Protein AF-A0A179HUY1-F1 (afdb_monomer)

Nearest PDB structures (foldseek):
  5f5p-assembly1_B  TM=4.800E-01  e=6.303E+00  Homo sapiens
  5m4y-assembly3_E  TM=2.763E-01  e=2.027E+00  Saccharomyces cerevisiae S288C
  7q83-assembly2_D  TM=2.597E-01  e=2.134E+00  Saccharomyces cerevisiae S288C
  5m4y-assembly1_A  TM=2.727E-01  e=4.871E+00  Saccharomyces cerevisiae S288C
  5m4y-assembly2_C  TM=2.701E-01  e=5.128E+00  Saccharomyces cerevisiae S288C

Foldseek 3Di:
DDPDPPPVVNVVVCLVVLQVPPVCSPPPLVVLLVVLLVVCCVPADPVLNVLLVVLLVVLLVLLCVVDDDPDDPDCVVVPADPVNSVVSNVVSLVSSLVSCVVPCVNNVCVVSNSVSSNVSSVSVPPPPPDD

Secondary structure (DSSP, 8-state):
-------HHHHHHHHHHHHTTSTTTTSHHHHHHHHHHHHHHHHS-HHHHHHHHHHHHHHHHHHHHHHS-SS---GGG-S--HHHHHHHHHHHHHHHHHHHTT-HHHHHHHHHHHHHHHHHHHHHTS-----

Organism: Purpureocillium lilacinum (NCBI:txid33203)

Structure (mmCIF, N/CA/C/O backbone):
data_AF-A0A179HUY1-F1
#
_entry.id   AF-A0A179HUY1-F1
#
loop_
_atom_site.group_PDB
_atom_site.id
_atom_site.type_symbol
_atom_site.label_atom_id
_atom_site.label_alt_id
_atom_site.label_comp_id
_atom_site.label_asym_id
_atom_site.label_entity_id
_atom_site.label_seq_id
_atom_site.pdbx_PDB_ins_code
_atom_site.Cartn_x
_atom_site.Cartn_y
_atom_site.Cartn_z
_atom_site.occupancy
_atom_s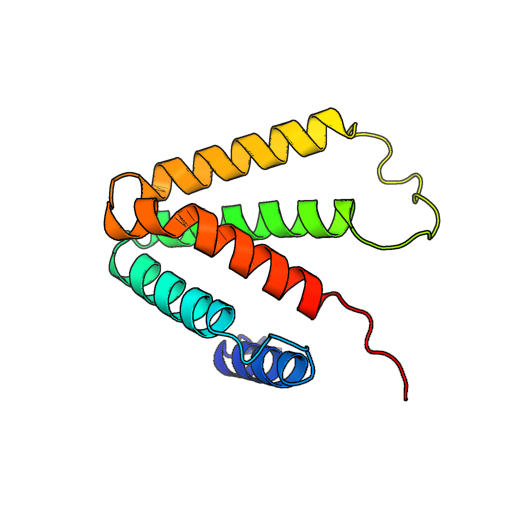ite.B_iso_or_equiv
_atom_site.auth_seq_id
_atom_site.auth_comp_id
_atom_site.auth_asym_id
_atom_site.auth_atom_id
_atom_site.pdbx_PDB_model_num
ATOM 1 N N . MET A 1 1 ? -11.142 25.790 -21.008 1.00 32.78 1 MET A N 1
ATOM 2 C CA . MET A 1 1 ? -11.366 24.387 -21.411 1.00 32.78 1 MET A CA 1
ATOM 3 C C . MET A 1 1 ? -11.395 23.577 -20.132 1.00 32.78 1 MET A C 1
ATOM 5 O O . MET A 1 1 ? -10.389 23.546 -19.438 1.00 32.78 1 MET A O 1
ATOM 9 N N . SER A 1 2 ? -12.565 23.075 -19.744 1.00 37.88 2 SER A N 1
ATOM 10 C CA . SER A 1 2 ? -12.743 22.327 -18.498 1.00 37.88 2 SER A CA 1
ATOM 11 C C . SER A 1 2 ? -12.064 20.967 -18.640 1.00 37.88 2 SER A C 1
ATOM 13 O O . SER A 1 2 ? -12.462 20.186 -19.498 1.00 37.88 2 SER A O 1
ATOM 15 N N . GLN A 1 3 ? -11.024 20.696 -17.849 1.00 39.12 3 GLN A N 1
ATOM 16 C CA . GLN A 1 3 ? -10.517 19.335 -17.685 1.00 39.12 3 GLN A CA 1
ATOM 17 C C . GLN A 1 3 ? -11.604 18.539 -16.964 1.00 39.12 3 GLN A C 1
ATOM 19 O O . GLN A 1 3 ? -11.793 18.691 -15.757 1.00 39.12 3 GLN A O 1
ATOM 24 N N . GLU A 1 4 ? -12.357 17.735 -17.711 1.00 41.34 4 GLU A N 1
ATOM 25 C CA . GLU A 1 4 ? -13.142 16.664 -17.112 1.00 41.34 4 GLU A CA 1
ATOM 26 C C . GLU A 1 4 ? -12.171 15.777 -16.320 1.00 41.34 4 GLU A C 1
ATOM 28 O O . GLU A 1 4 ? -11.135 15.381 -16.865 1.00 41.34 4 GLU A O 1
ATOM 33 N N . PRO A 1 5 ? -12.439 15.490 -15.036 1.00 46.31 5 PRO A N 1
ATOM 34 C CA . PRO A 1 5 ? -11.638 14.520 -14.315 1.00 46.31 5 PRO A CA 1
ATOM 35 C C . PRO A 1 5 ? -11.824 13.194 -15.048 1.00 46.31 5 PRO A C 1
ATOM 37 O O . PRO A 1 5 ? -12.947 12.696 -15.125 1.00 46.31 5 PRO A O 1
ATOM 40 N N . GLU A 1 6 ? -10.753 12.649 -15.633 1.00 44.56 6 GLU A N 1
ATOM 41 C CA . GLU A 1 6 ? -10.757 11.288 -16.168 1.00 44.56 6 GLU A CA 1
ATOM 42 C C . GLU A 1 6 ? -11.424 10.384 -15.130 1.00 44.56 6 GLU A C 1
ATOM 44 O O . GLU A 1 6 ? -10.898 10.172 -14.034 1.00 44.56 6 GLU A O 1
ATOM 49 N N . SER A 1 7 ? -12.640 9.927 -15.444 1.00 51.62 7 SER A N 1
ATOM 50 C CA . SER A 1 7 ? -13.429 9.118 -14.526 1.00 51.62 7 SER A CA 1
ATOM 51 C C . SER A 1 7 ? -12.588 7.918 -14.132 1.00 51.62 7 SER A C 1
ATOM 53 O O . SER A 1 7 ? -12.107 7.200 -15.006 1.00 51.62 7 SER A O 1
ATOM 55 N N . GLY A 1 8 ? -12.428 7.667 -12.830 1.00 48.12 8 GLY A N 1
ATOM 56 C CA . GLY A 1 8 ? -11.642 6.533 -12.332 1.00 48.12 8 GLY A CA 1
ATOM 57 C C . GLY A 1 8 ? -12.058 5.190 -12.948 1.00 48.12 8 GLY A C 1
ATOM 58 O O . GLY A 1 8 ? -11.239 4.287 -13.050 1.00 48.12 8 GLY A O 1
ATOM 59 N N . SER A 1 9 ? -13.292 5.087 -13.454 1.00 43.41 9 SER A N 1
ATOM 60 C CA . SER A 1 9 ? -13.778 3.934 -14.217 1.00 43.41 9 SER A CA 1
ATOM 61 C C . SER A 1 9 ? -13.083 3.724 -15.568 1.00 43.41 9 SER A C 1
ATOM 63 O O . SER A 1 9 ? -12.982 2.587 -16.013 1.00 43.41 9 SER A O 1
ATOM 65 N N . LYS A 1 10 ? -12.623 4.788 -16.233 1.00 43.12 10 LYS A N 1
ATOM 66 C CA . LYS A 1 10 ? -11.913 4.717 -17.515 1.00 43.12 10 LYS A CA 1
ATOM 67 C C . LYS A 1 10 ? -10.478 4.243 -17.296 1.00 43.12 10 LYS A C 1
ATOM 69 O O . LYS A 1 10 ? -10.085 3.243 -17.878 1.00 43.12 10 LYS A O 1
ATOM 74 N N . ARG A 1 11 ? -9.793 4.819 -16.299 1.00 56.41 11 ARG A N 1
ATOM 75 C CA . ARG A 1 11 ? -8.484 4.331 -15.836 1.00 56.41 11 ARG A CA 1
ATOM 76 C C . ARG A 1 11 ? -8.536 2.889 -15.339 1.00 56.41 11 ARG A C 1
ATOM 78 O O . ARG A 1 11 ? -7.639 2.119 -15.647 1.00 56.41 11 ARG A O 1
ATOM 85 N N . ALA A 1 12 ? -9.588 2.500 -14.614 1.00 51.00 12 ALA A N 1
ATOM 86 C CA . ALA A 1 12 ? -9.780 1.116 -14.178 1.00 51.00 12 ALA A CA 1
ATOM 87 C C . ALA A 1 12 ? -10.057 0.158 -15.349 1.00 51.00 12 ALA A C 1
ATOM 89 O O . ALA A 1 12 ? -9.602 -0.981 -15.313 1.00 51.00 12 ALA A O 1
ATOM 90 N N . ALA A 1 13 ? -10.769 0.606 -16.388 1.00 50.88 13 ALA A N 1
ATOM 91 C CA . ALA A 1 13 ? -11.024 -0.187 -17.587 1.00 50.88 13 ALA A CA 1
ATOM 92 C C . ALA A 1 13 ? -9.760 -0.353 -18.441 1.00 50.88 13 ALA A C 1
ATOM 94 O O . ALA A 1 13 ? -9.445 -1.471 -18.828 1.00 50.88 13 ALA A O 1
ATOM 95 N N . GLU A 1 14 ? -9.003 0.722 -18.661 1.00 54.22 14 GLU A N 1
ATOM 96 C CA . GLU A 1 14 ? -7.721 0.693 -19.378 1.00 54.22 14 GLU A CA 1
ATOM 97 C C . GLU A 1 14 ? -6.688 -0.156 -18.631 1.00 54.22 14 GLU A C 1
ATOM 99 O O . GLU A 1 14 ? -5.981 -0.957 -19.236 1.00 54.22 14 GLU A O 1
ATOM 104 N N . PHE A 1 15 ? -6.666 -0.055 -17.300 1.00 58.06 15 PHE A N 1
ATOM 105 C CA . PHE A 1 15 ? -5.872 -0.920 -16.437 1.00 58.06 15 PHE A CA 1
ATOM 106 C C . PHE A 1 15 ? -6.279 -2.389 -16.571 1.00 58.06 15 PHE A C 1
ATOM 108 O O . PHE A 1 15 ? -5.427 -3.249 -16.769 1.00 58.06 15 PHE A O 1
ATOM 115 N N . ASN A 1 16 ? -7.580 -2.683 -16.510 1.00 57.81 16 ASN A N 1
ATOM 116 C CA . ASN A 1 16 ? -8.081 -4.046 -16.636 1.00 57.81 16 ASN A CA 1
ATOM 117 C C . ASN A 1 16 ? -7.804 -4.641 -18.027 1.00 57.81 16 ASN A C 1
ATOM 119 O O . ASN A 1 16 ? -7.449 -5.811 -18.136 1.00 57.81 16 ASN A O 1
ATOM 123 N N . GLU A 1 17 ? -7.924 -3.835 -19.081 1.00 57.03 17 GLU A N 1
ATOM 124 C CA . GLU A 1 17 ? -7.714 -4.239 -20.472 1.00 57.03 17 GLU A CA 1
ATOM 125 C C . GLU A 1 17 ? -6.233 -4.460 -20.806 1.00 57.03 17 GLU A C 1
ATOM 127 O O . GLU A 1 17 ? -5.885 -5.502 -21.364 1.00 57.03 17 GLU A O 1
ATOM 132 N N . ALA A 1 18 ? -5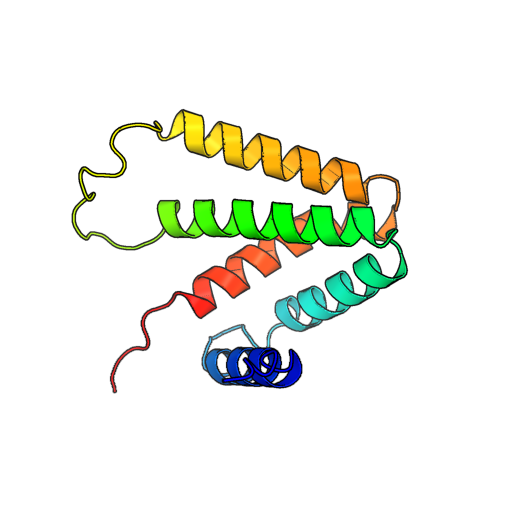.345 -3.545 -20.392 1.00 57.34 18 ALA A N 1
ATOM 133 C CA . ALA A 1 18 ? -3.894 -3.658 -20.594 1.00 57.34 18 ALA A CA 1
ATOM 134 C C . ALA A 1 18 ? -3.302 -4.925 -19.962 1.00 57.34 18 ALA A C 1
ATOM 136 O O . ALA A 1 18 ? -2.239 -5.416 -20.345 1.00 57.34 18 ALA A O 1
ATOM 137 N N . MET A 1 19 ? -4.011 -5.463 -18.985 1.00 53.91 19 MET A N 1
ATOM 138 C CA . MET A 1 19 ? -3.521 -6.509 -18.132 1.00 53.91 19 MET A CA 1
ATOM 139 C C . MET A 1 19 ? -4.080 -7.905 -18.423 1.00 53.91 19 MET A C 1
ATOM 141 O O . MET A 1 19 ? -3.452 -8.897 -18.059 1.00 53.91 19 MET A O 1
ATOM 145 N N . LEU A 1 20 ? -5.202 -8.021 -19.140 1.00 57.53 20 LEU A N 1
ATOM 146 C CA . LEU A 1 20 ? -5.756 -9.311 -19.586 1.00 57.53 20 LEU A CA 1
ATOM 147 C C . LEU A 1 20 ? -4.744 -10.165 -20.378 1.00 57.53 20 LEU A C 1
ATOM 149 O O . LEU A 1 20 ? -4.885 -11.384 -20.447 1.00 57.53 20 LEU A O 1
ATOM 153 N N . GLY A 1 21 ? -3.712 -9.541 -20.959 1.00 52.12 21 GLY A N 1
ATOM 154 C CA . GLY A 1 21 ? -2.627 -10.214 -21.678 1.00 52.12 21 GLY A CA 1
ATOM 155 C C . GLY A 1 21 ? -1.441 -10.673 -20.819 1.00 52.12 21 GLY A C 1
ATOM 156 O O . GLY A 1 21 ? -0.506 -11.268 -21.357 1.00 52.12 21 GLY A O 1
ATOM 157 N N . VAL A 1 22 ? -1.432 -10.395 -19.512 1.00 52.44 22 VAL A N 1
ATOM 158 C CA . VAL A 1 22 ? -0.305 -10.702 -18.623 1.00 52.44 22 VAL A CA 1
ATOM 159 C C . VAL A 1 22 ? -0.481 -12.113 -18.037 1.00 52.44 22 VAL A C 1
ATOM 161 O O . VAL A 1 22 ? -1.468 -12.381 -17.350 1.00 52.44 22 VAL A O 1
ATOM 164 N N . PRO A 1 23 ? 0.458 -13.050 -18.275 1.00 45.66 23 PRO A N 1
ATOM 165 C CA . PRO A 1 23 ? 0.407 -14.382 -17.673 1.00 45.66 23 PRO A CA 1
ATOM 166 C C . PRO A 1 23 ? 0.407 -14.273 -16.142 1.00 45.66 23 PRO A C 1
ATOM 168 O O . PRO A 1 23 ? 1.328 -13.692 -15.573 1.00 45.66 23 PRO A O 1
ATOM 171 N N . GLY A 1 24 ? -0.628 -14.801 -15.483 1.00 51.59 24 GLY A N 1
ATOM 172 C CA . GLY A 1 24 ? -0.826 -14.660 -14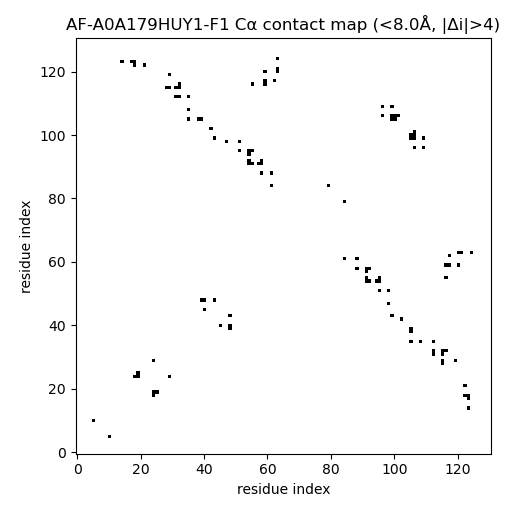.033 1.00 51.59 24 GLY A CA 1
ATOM 173 C C . GLY A 1 24 ? -1.574 -13.391 -13.597 1.00 51.59 24 GLY A C 1
ATOM 174 O O . GLY A 1 24 ? -1.743 -13.165 -12.410 1.00 51.59 24 GLY A O 1
ATOM 175 N N . TYR A 1 25 ? -2.067 -12.558 -14.515 1.00 49.25 25 TYR A N 1
ATOM 176 C CA . TYR A 1 25 ? -2.946 -11.435 -14.157 1.00 49.25 25 TYR A CA 1
ATOM 177 C C . TYR A 1 25 ? -4.381 -11.862 -13.838 1.00 49.25 25 TYR A C 1
ATOM 179 O O . TYR A 1 25 ? -5.045 -11.261 -13.000 1.00 49.25 25 TYR A O 1
ATOM 187 N N . ALA A 1 26 ? -4.823 -12.968 -14.436 1.00 52.00 26 ALA A N 1
ATOM 188 C CA . ALA A 1 26 ? -6.015 -13.691 -14.001 1.00 52.00 26 ALA A CA 1
ATOM 189 C C . ALA A 1 26 ? -5.787 -14.506 -12.706 1.00 52.00 26 ALA A C 1
ATOM 191 O O . ALA A 1 26 ? -6.644 -15.305 -12.337 1.00 52.00 26 ALA A O 1
ATOM 192 N N . ASP A 1 27 ? -4.636 -14.353 -12.043 1.00 58.50 27 ASP A N 1
ATOM 193 C CA . ASP A 1 27 ? -4.333 -15.027 -10.782 1.00 58.50 27 ASP A CA 1
ATOM 194 C C . ASP A 1 27 ? -4.923 -14.254 -9.589 1.00 58.50 27 ASP A C 1
ATOM 196 O O . ASP A 1 27 ? -5.148 -13.039 -9.643 1.00 58.50 27 ASP A O 1
ATOM 200 N N . ASP A 1 28 ? -5.138 -14.965 -8.482 1.00 64.44 28 ASP A N 1
ATOM 201 C CA . ASP A 1 28 ? -5.764 -14.515 -7.228 1.00 64.44 28 ASP A CA 1
ATOM 202 C C . ASP A 1 28 ? -5.198 -13.170 -6.705 1.00 64.44 28 ASP A C 1
ATOM 204 O O . ASP A 1 28 ? -5.871 -12.421 -6.000 1.00 64.44 28 ASP A O 1
ATOM 208 N N . SER A 1 29 ? -3.970 -12.825 -7.105 1.00 69.75 29 SER A N 1
ATOM 209 C CA . SER A 1 29 ? -3.226 -11.608 -6.752 1.00 69.75 29 SER A CA 1
ATOM 210 C C . SER A 1 29 ? -3.915 -10.287 -7.130 1.00 69.75 29 SER A C 1
ATOM 212 O O . SER A 1 29 ? -3.853 -9.332 -6.354 1.00 69.75 29 SER A O 1
ATOM 214 N N . MET A 1 30 ? -4.598 -10.206 -8.275 1.00 73.56 30 MET A N 1
ATOM 215 C CA . MET A 1 30 ? -5.272 -8.968 -8.706 1.00 73.56 30 MET A CA 1
ATOM 216 C C . MET A 1 30 ? -6.615 -8.762 -8.019 1.00 73.56 30 MET A C 1
ATOM 218 O O . MET A 1 30 ? -6.922 -7.666 -7.547 1.00 73.56 30 MET A O 1
ATOM 222 N N . PHE A 1 31 ? -7.392 -9.838 -7.890 1.00 79.69 31 PHE A N 1
ATOM 223 C CA . PHE A 1 31 ? -8.599 -9.824 -7.070 1.00 79.69 31 PHE A CA 1
ATOM 224 C C . PHE A 1 31 ? -8.265 -9.493 -5.618 1.00 79.69 31 PHE A C 1
ATOM 226 O O . PHE A 1 31 ? -8.975 -8.713 -4.984 1.00 79.69 31 PHE A O 1
ATOM 233 N N . PHE A 1 32 ? -7.159 -10.031 -5.109 1.00 85.25 32 PHE A N 1
ATOM 234 C CA . PHE A 1 32 ? -6.646 -9.692 -3.795 1.00 85.25 32 PHE A CA 1
ATOM 235 C C . PHE A 1 32 ? -6.275 -8.207 -3.689 1.00 85.25 32 PHE A C 1
ATOM 237 O O . PHE A 1 32 ? -6.704 -7.566 -2.735 1.00 85.25 32 PHE A O 1
ATOM 244 N N . LEU A 1 33 ? -5.558 -7.635 -4.666 1.00 84.81 33 LEU A N 1
ATOM 245 C CA . LEU A 1 33 ? -5.204 -6.210 -4.686 1.00 84.81 33 LEU A CA 1
ATOM 246 C C . LEU A 1 33 ? -6.449 -5.315 -4.579 1.00 84.81 33 LEU A C 1
ATOM 248 O O . LEU A 1 33 ? -6.499 -4.419 -3.735 1.00 84.81 33 LEU A O 1
ATOM 252 N N . VAL A 1 34 ? -7.471 -5.591 -5.396 1.00 85.19 34 VAL A N 1
ATOM 253 C CA . VAL A 1 34 ? -8.731 -4.831 -5.402 1.00 85.19 34 VAL A CA 1
ATOM 254 C C . VAL A 1 34 ? -9.475 -4.995 -4.077 1.00 85.19 34 VAL A C 1
ATOM 256 O O . VAL A 1 34 ? -9.883 -4.001 -3.479 1.00 85.19 34 VAL A O 1
ATOM 259 N N . ARG A 1 35 ? -9.611 -6.228 -3.572 1.00 86.44 35 ARG A N 1
ATOM 260 C CA . ARG A 1 35 ? -10.313 -6.491 -2.305 1.00 86.44 35 ARG A CA 1
ATOM 261 C C . ARG A 1 35 ? -9.596 -5.904 -1.096 1.00 86.44 35 ARG A C 1
ATOM 263 O O . ARG A 1 35 ? -10.257 -5.391 -0.196 1.00 86.44 35 ARG A O 1
ATOM 270 N N . TYR A 1 36 ? -8.269 -5.982 -1.063 1.00 88.94 36 TYR A N 1
ATOM 271 C CA . TYR A 1 36 ? -7.468 -5.354 -0.020 1.00 88.94 36 TYR A CA 1
ATOM 272 C C . TYR A 1 36 ? -7.628 -3.834 -0.080 1.00 88.94 36 TYR A C 1
ATOM 274 O O . TYR A 1 36 ? -7.868 -3.211 0.949 1.00 88.94 36 TYR A O 1
ATOM 282 N N . GLY A 1 37 ? -7.571 -3.245 -1.280 1.00 88.25 37 GLY A N 1
ATOM 283 C CA . GLY A 1 37 ? -7.787 -1.814 -1.489 1.00 88.25 37 GLY A CA 1
ATOM 284 C C . GLY A 1 37 ? -9.168 -1.341 -1.028 1.00 88.25 37 GLY A C 1
ATOM 285 O O . GLY A 1 37 ? -9.261 -0.356 -0.300 1.00 88.25 37 GLY A O 1
ATOM 286 N N . GLU A 1 38 ? -10.240 -2.059 -1.378 1.00 88.69 38 GLU A N 1
ATOM 287 C CA . GLU A 1 38 ? -11.585 -1.753 -0.873 1.00 88.69 38 GLU A CA 1
ATOM 288 C C . GLU A 1 38 ? -11.664 -1.869 0.649 1.00 88.69 38 GLU A C 1
ATOM 290 O O . GLU A 1 38 ? -12.164 -0.960 1.310 1.00 88.69 38 GLU A O 1
ATOM 295 N N . ARG A 1 39 ? -11.125 -2.949 1.226 1.00 89.44 39 ARG A N 1
ATOM 296 C CA . ARG A 1 39 ? -11.107 -3.126 2.682 1.00 89.44 39 ARG A CA 1
ATOM 297 C C . ARG A 1 39 ? -10.374 -1.973 3.363 1.00 89.44 39 ARG A C 1
ATOM 299 O O . ARG A 1 39 ? -10.932 -1.354 4.260 1.00 89.44 39 ARG A O 1
ATOM 306 N N . ALA A 1 40 ? -9.171 -1.639 2.905 1.00 89.38 40 ALA A N 1
ATOM 307 C CA . ALA A 1 40 ? -8.385 -0.536 3.441 1.00 89.38 40 ALA A CA 1
ATOM 308 C C . ALA A 1 40 ? -9.137 0.800 3.337 1.00 89.38 40 ALA A C 1
ATOM 310 O O . ALA A 1 40 ? -9.203 1.533 4.318 1.00 89.38 40 ALA A O 1
ATOM 311 N N . LYS A 1 41 ? -9.796 1.081 2.208 1.00 90.19 41 LYS A N 1
ATOM 312 C CA . LYS A 1 41 ? -10.615 2.289 2.021 1.00 90.19 41 LYS A CA 1
ATOM 313 C C . LYS A 1 41 ? -11.806 2.378 2.987 1.00 90.19 41 LYS A C 1
ATOM 315 O O . LYS A 1 41 ? -12.190 3.479 3.369 1.00 90.19 41 LYS A O 1
ATOM 320 N N . HIS A 1 42 ? -12.407 1.246 3.353 1.00 90.75 42 HIS A N 1
ATOM 321 C CA . HIS A 1 42 ? -13.529 1.190 4.296 1.00 90.75 42 HIS A CA 1
ATOM 322 C C . HIS A 1 42 ? -13.096 1.166 5.768 1.00 90.75 42 HIS A C 1
ATOM 324 O O . HIS A 1 42 ? -13.872 1.563 6.636 1.00 90.75 42 HIS A O 1
ATOM 330 N N . THR A 1 43 ? -11.885 0.690 6.053 1.00 91.06 43 THR A N 1
ATOM 331 C CA . THR A 1 43 ? -11.347 0.551 7.411 1.00 91.06 43 THR A CA 1
ATOM 332 C C . THR A 1 43 ? -10.571 1.790 7.868 1.00 91.06 43 THR A C 1
ATOM 334 O O . THR A 1 43 ? -10.688 2.193 9.024 1.00 91.06 43 THR A O 1
ATOM 337 N N . LEU A 1 44 ? -9.786 2.398 6.979 1.00 91.50 44 LEU A N 1
ATOM 338 C CA . LEU A 1 44 ? -8.948 3.554 7.286 1.00 91.50 44 LEU A CA 1
ATOM 339 C C . LEU A 1 44 ? -9.757 4.854 7.260 1.00 91.50 44 LEU A C 1
ATOM 341 O O . LEU A 1 44 ? -10.726 5.000 6.511 1.00 91.50 44 LEU A O 1
ATOM 345 N N . ARG A 1 45 ? -9.319 5.857 8.033 1.00 93.19 45 ARG A N 1
ATOM 346 C CA . ARG A 1 45 ? -9.833 7.221 7.849 1.00 93.19 45 ARG A CA 1
ATOM 347 C C . ARG A 1 45 ? -9.398 7.722 6.477 1.00 93.19 45 ARG A C 1
ATOM 349 O O . ARG A 1 45 ? -8.360 7.328 5.953 1.00 93.19 45 ARG A O 1
ATOM 356 N N . ARG A 1 46 ? -10.157 8.663 5.914 1.00 88.44 46 ARG A N 1
ATOM 357 C CA . ARG A 1 46 ? -9.872 9.208 4.579 1.00 88.44 46 ARG A CA 1
ATOM 358 C C . ARG A 1 46 ? -8.445 9.758 4.439 1.00 88.44 46 ARG A C 1
ATOM 360 O O . ARG A 1 46 ? -7.849 9.553 3.393 1.00 88.44 46 ARG A O 1
ATOM 367 N N . CYS A 1 47 ? -7.915 10.422 5.470 1.00 92.12 47 CYS A N 1
ATOM 368 C CA . CYS A 1 47 ? -6.538 10.925 5.478 1.00 92.12 47 CYS A CA 1
ATOM 369 C C . CYS A 1 47 ? -5.500 9.795 5.463 1.00 92.12 47 CYS A C 1
ATOM 371 O O . CYS A 1 47 ? -4.545 9.867 4.706 1.00 92.12 47 CYS A O 1
ATOM 373 N N . ASP A 1 48 ? -5.725 8.737 6.241 1.00 91.81 48 ASP A N 1
ATOM 374 C CA . ASP A 1 48 ? -4.813 7.594 6.339 1.00 91.81 48 ASP A CA 1
ATOM 375 C C . ASP A 1 48 ? -4.830 6.764 5.042 1.00 91.81 48 ASP A C 1
ATOM 377 O O . ASP A 1 48 ? -3.809 6.247 4.604 1.00 91.81 48 ASP A O 1
ATOM 381 N N . TRP A 1 49 ? -5.994 6.660 4.390 1.00 91.38 49 TRP A N 1
ATOM 382 C CA . TRP A 1 49 ? -6.123 6.024 3.079 1.00 91.38 49 TRP A CA 1
ATOM 383 C C . TRP A 1 49 ? -5.386 6.792 1.977 1.00 91.38 49 TRP A C 1
ATOM 385 O O . TRP A 1 49 ? -4.704 6.177 1.158 1.00 91.38 49 TRP A O 1
ATOM 395 N N . ASP A 1 50 ? -5.526 8.119 1.952 1.00 91.44 50 ASP A N 1
ATOM 396 C CA . ASP A 1 50 ? -4.826 8.984 0.995 1.00 91.44 50 ASP A CA 1
ATOM 397 C C . ASP A 1 50 ? -3.304 8.884 1.177 1.00 91.44 50 ASP A C 1
ATOM 399 O O . ASP A 1 50 ? -2.563 8.668 0.217 1.00 91.44 50 ASP A O 1
ATOM 403 N N . ASP A 1 51 ? -2.854 8.906 2.433 1.00 93.06 51 ASP A N 1
ATOM 404 C CA . ASP A 1 51 ? -1.448 8.771 2.801 1.00 93.06 51 ASP A CA 1
ATOM 405 C C . ASP A 1 51 ? -0.878 7.386 2.442 1.00 93.06 51 ASP A C 1
ATOM 407 O O . ASP A 1 51 ? 0.204 7.278 1.855 1.00 93.06 51 ASP A O 1
ATOM 411 N N . LEU A 1 52 ? -1.644 6.312 2.670 1.00 91.19 52 LEU A N 1
ATOM 412 C CA . LEU A 1 52 ? -1.277 4.963 2.235 1.00 91.19 52 LEU A CA 1
ATOM 413 C C . LEU A 1 52 ? -1.152 4.880 0.707 1.00 91.19 52 LEU A C 1
ATOM 415 O O . LEU A 1 52 ? -0.173 4.326 0.205 1.00 91.19 52 LEU A O 1
ATOM 419 N N . GLN A 1 53 ? -2.106 5.439 -0.047 1.00 89.06 53 GLN A N 1
ATOM 420 C CA . GLN A 1 53 ? -2.037 5.465 -1.513 1.00 89.06 53 GLN A CA 1
ATOM 421 C C . GLN A 1 53 ? -0.818 6.243 -2.016 1.00 89.06 53 GLN A C 1
ATOM 423 O O . GLN A 1 53 ? -0.099 5.758 -2.893 1.00 89.06 53 GLN A O 1
ATOM 428 N N . SER A 1 54 ? -0.563 7.422 -1.445 1.00 90.75 54 SER A N 1
ATOM 429 C CA . SER A 1 54 ? 0.603 8.247 -1.767 1.00 90.75 54 SER A CA 1
ATOM 430 C C . SER A 1 54 ? 1.908 7.490 -1.517 1.00 90.75 54 SER A C 1
ATOM 432 O O . SER A 1 54 ? 2.788 7.444 -2.379 1.00 90.75 54 SER A O 1
ATOM 434 N N . THR A 1 55 ? 2.011 6.814 -0.373 1.00 91.75 55 THR A N 1
ATOM 435 C CA . THR A 1 55 ? 3.197 6.038 0.008 1.00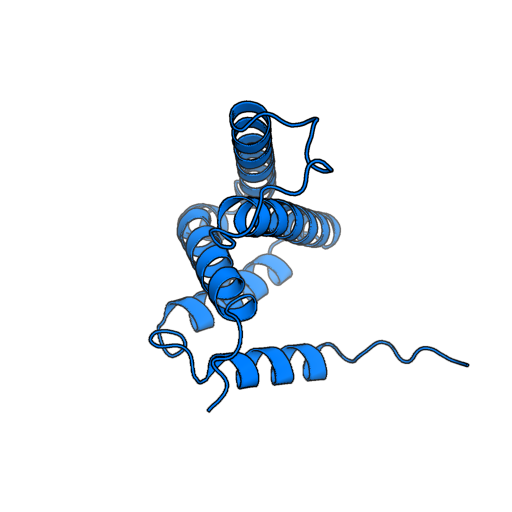 91.75 55 THR A CA 1
ATOM 436 C C . THR A 1 55 ? 3.440 4.867 -0.944 1.00 91.75 55 THR A C 1
ATOM 438 O O . THR A 1 55 ? 4.566 4.652 -1.395 1.00 91.75 55 THR A O 1
ATOM 441 N N . ILE A 1 56 ? 2.385 4.137 -1.320 1.00 88.00 56 ILE A N 1
ATOM 442 C CA . ILE A 1 56 ? 2.480 3.032 -2.284 1.00 88.00 56 ILE A CA 1
ATOM 443 C C . ILE A 1 56 ? 2.888 3.534 -3.676 1.00 88.00 56 ILE A C 1
ATOM 445 O O . ILE A 1 56 ? 3.701 2.882 -4.335 1.00 88.00 56 ILE A O 1
ATOM 449 N N . ASN A 1 57 ? 2.398 4.696 -4.121 1.00 86.25 57 ASN A N 1
ATOM 450 C CA . ASN A 1 57 ? 2.825 5.298 -5.388 1.00 86.25 57 ASN A CA 1
ATOM 451 C C . ASN A 1 57 ? 4.318 5.657 -5.371 1.00 86.25 57 ASN A C 1
ATOM 453 O O . ASN A 1 57 ? 5.043 5.258 -6.281 1.00 86.25 57 ASN A O 1
ATOM 457 N N . GLN A 1 58 ? 4.801 6.294 -4.299 1.00 87.19 58 GLN A N 1
ATOM 458 C CA . GLN A 1 58 ? 6.225 6.616 -4.137 1.00 87.19 58 GLN A CA 1
ATOM 459 C C . GLN A 1 58 ? 7.105 5.355 -4.133 1.00 87.19 58 GLN A C 1
ATOM 461 O O . GLN A 1 58 ? 8.154 5.317 -4.779 1.00 87.19 58 GLN A O 1
ATOM 466 N N . MET A 1 59 ? 6.668 4.284 -3.458 1.00 84.94 59 MET A N 1
ATOM 467 C CA . MET A 1 59 ? 7.357 2.985 -3.501 1.00 84.94 59 MET A CA 1
ATOM 468 C C . MET A 1 59 ? 7.392 2.400 -4.916 1.00 84.94 59 MET A C 1
ATOM 470 O O . MET A 1 59 ? 8.394 1.813 -5.323 1.00 84.94 59 MET A O 1
ATOM 474 N N . SER A 1 60 ? 6.317 2.588 -5.677 1.00 81.06 60 SER A N 1
ATOM 475 C CA . SER A 1 60 ? 6.188 2.068 -7.036 1.00 81.06 60 SER A CA 1
ATOM 476 C C . SER A 1 60 ? 7.131 2.758 -8.015 1.00 81.06 60 SER A C 1
ATOM 478 O O . SER A 1 60 ? 7.790 2.087 -8.809 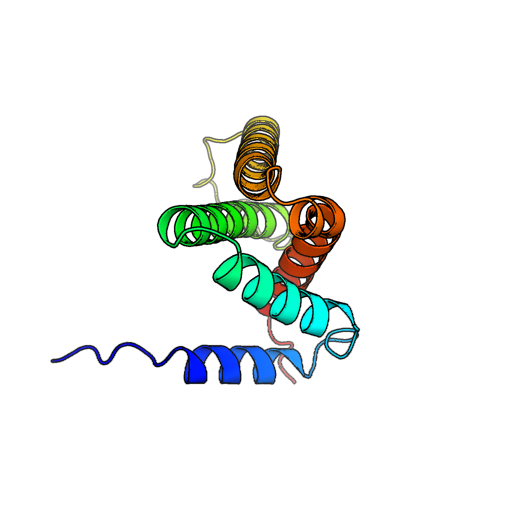1.00 81.06 60 SER A O 1
ATOM 480 N N . GLU A 1 61 ? 7.294 4.076 -7.902 1.00 81.44 61 GLU A N 1
ATOM 481 C CA . GLU A 1 61 ? 8.285 4.824 -8.681 1.00 81.44 61 GLU A CA 1
ATOM 482 C C . GLU A 1 61 ? 9.718 4.336 -8.420 1.00 81.44 61 GLU A C 1
ATOM 484 O O . GLU A 1 61 ? 10.522 4.231 -9.351 1.00 81.44 61 GLU A O 1
ATOM 489 N N . LEU A 1 62 ? 10.041 3.981 -7.169 1.00 80.12 62 LEU A N 1
ATOM 490 C CA . LEU A 1 62 ? 11.347 3.413 -6.820 1.00 80.12 62 LEU A CA 1
ATOM 491 C C . LEU A 1 62 ? 11.564 2.033 -7.451 1.00 80.12 62 LEU A C 1
ATOM 493 O O . LEU A 1 62 ? 12.672 1.741 -7.900 1.00 80.12 62 LEU A O 1
ATOM 497 N N . TRP A 1 63 ? 10.528 1.192 -7.528 1.00 74.00 63 TRP A N 1
ATOM 498 C CA . TRP A 1 63 ? 10.623 -0.126 -8.166 1.00 74.00 63 TRP A CA 1
ATOM 499 C C . TRP A 1 63 ? 10.869 -0.033 -9.670 1.00 74.00 63 TRP A C 1
ATOM 501 O O . TRP A 1 63 ? 11.678 -0.789 -10.206 1.00 74.00 63 TRP A O 1
ATOM 511 N N . VAL A 1 64 ? 10.228 0.923 -10.344 1.00 66.56 64 VAL A N 1
ATOM 512 C CA . VAL A 1 64 ? 10.432 1.175 -11.778 1.00 66.56 64 VAL A CA 1
ATOM 513 C C . VAL A 1 64 ? 11.853 1.661 -12.043 1.00 66.56 64 VAL A C 1
ATOM 515 O O . VAL A 1 64 ? 12.542 1.112 -12.903 1.00 66.56 64 VAL A O 1
ATOM 518 N N . LYS A 1 65 ? 12.329 2.624 -11.245 1.00 63.19 65 LYS A N 1
ATOM 519 C CA . LYS A 1 65 ? 13.713 3.119 -11.310 1.00 63.19 65 LYS A CA 1
ATOM 520 C C . LYS A 1 65 ? 14.747 2.028 -11.004 1.00 63.19 65 LYS A C 1
ATOM 522 O O . LYS A 1 65 ? 15.888 2.135 -11.443 1.00 63.19 65 LYS A O 1
ATOM 527 N N . ALA A 1 66 ? 14.365 0.982 -10.270 1.00 58.62 66 ALA A N 1
ATOM 528 C CA . ALA A 1 66 ? 15.227 -0.153 -9.952 1.00 58.62 66 ALA A CA 1
ATOM 529 C C . ALA A 1 66 ? 15.203 -1.288 -11.000 1.00 58.62 66 ALA A C 1
ATOM 531 O O . ALA A 1 66 ? 16.093 -2.135 -10.962 1.00 58.62 66 ALA A O 1
ATOM 532 N N . GLY A 1 67 ? 14.213 -1.337 -11.906 1.00 50.81 67 GLY A N 1
ATOM 533 C CA . GLY A 1 67 ? 13.903 -2.535 -12.709 1.00 50.81 67 GLY A CA 1
ATOM 534 C C . GLY A 1 67 ? 13.789 -2.370 -14.232 1.00 50.81 67 GLY A C 1
ATOM 535 O O . GLY A 1 67 ? 13.416 -3.329 -14.905 1.00 50.81 67 GLY A O 1
ATOM 536 N N . GLY A 1 68 ? 14.088 -1.206 -14.812 1.00 39.03 68 GLY A N 1
ATOM 537 C CA . GLY A 1 68 ? 13.818 -0.924 -16.229 1.00 39.03 68 GLY A CA 1
ATOM 538 C C . GLY A 1 68 ? 15.031 -0.890 -17.166 1.00 39.03 68 GLY A C 1
ATOM 539 O O . GLY A 1 68 ? 15.429 0.191 -17.572 1.00 39.03 68 GLY A O 1
ATOM 540 N N . GLY A 1 69 ? 15.530 -2.059 -17.591 1.00 32.78 69 GLY A N 1
ATOM 541 C CA . GLY A 1 69 ? 16.244 -2.243 -18.868 1.00 32.78 69 GLY A CA 1
ATOM 542 C C . GLY A 1 69 ? 17.743 -1.913 -18.899 1.00 32.78 69 GLY A C 1
ATOM 543 O O . GLY A 1 69 ? 18.192 -0.894 -18.398 1.00 32.78 69 GLY A O 1
ATOM 544 N N . GLY A 1 70 ? 18.530 -2.767 -19.564 1.00 38.22 70 GLY A N 1
ATOM 545 C CA . GLY A 1 70 ? 19.930 -2.513 -19.938 1.00 38.22 70 GLY A CA 1
ATOM 546 C C . GLY A 1 70 ? 20.092 -1.420 -21.003 1.00 38.22 70 GLY A C 1
ATOM 547 O O . GLY A 1 70 ? 20.755 -1.638 -22.011 1.00 38.22 70 GLY A O 1
ATOM 548 N N . GLY A 1 71 ? 19.449 -0.273 -20.801 1.00 34.22 71 GLY A N 1
ATOM 549 C CA . GLY A 1 71 ? 19.680 0.962 -21.529 1.00 34.22 71 GLY A CA 1
ATOM 550 C C . GLY A 1 71 ? 20.309 1.948 -20.561 1.00 34.22 71 GLY A C 1
ATOM 551 O O . GLY A 1 71 ? 19.743 2.201 -19.505 1.00 34.22 71 GLY A O 1
ATOM 552 N N . GLU A 1 72 ? 21.511 2.396 -20.912 1.00 36.91 72 GLU A N 1
ATOM 553 C CA . GLU A 1 72 ? 22.202 3.596 -20.444 1.00 36.91 72 GLU A CA 1
ATOM 554 C C . GLU A 1 72 ? 21.596 4.254 -19.194 1.00 36.91 72 GLU A C 1
ATOM 556 O O . GLU A 1 72 ? 20.552 4.903 -19.251 1.00 36.91 72 GLU A O 1
ATOM 561 N N . GLN A 1 73 ? 22.281 4.087 -18.059 1.00 42.50 73 GLN A N 1
ATOM 562 C CA . GLN A 1 73 ? 22.081 4.923 -16.880 1.00 42.50 73 GLN A CA 1
ATOM 563 C C . GLN A 1 73 ? 22.127 6.375 -17.350 1.00 42.50 73 GLN A C 1
ATOM 565 O O . GLN A 1 73 ? 23.202 6.896 -17.646 1.00 42.50 73 GLN A O 1
ATOM 570 N N . THR A 1 74 ? 20.969 7.020 -17.477 1.00 40.06 74 THR A N 1
ATOM 571 C CA . THR A 1 74 ? 20.948 8.433 -17.811 1.00 40.06 74 THR A CA 1
ATOM 572 C C . THR A 1 74 ? 21.661 9.160 -16.669 1.00 40.06 74 THR A C 1
ATOM 574 O O . THR A 1 74 ? 21.303 8.972 -15.497 1.00 40.06 74 THR A O 1
ATOM 577 N N . PRO A 1 75 ? 22.688 9.974 -16.970 1.00 44.22 75 PRO A N 1
ATOM 578 C CA . PRO A 1 75 ? 23.503 10.652 -15.963 1.00 44.22 75 PRO A CA 1
ATOM 579 C C . PRO A 1 75 ? 22.721 11.687 -15.135 1.00 44.22 75 PRO A C 1
ATOM 581 O O . PRO A 1 75 ? 23.297 12.339 -14.277 1.00 44.22 75 PRO A O 1
ATOM 584 N N . ASP A 1 76 ? 21.409 11.817 -15.340 1.00 44.62 76 ASP A N 1
ATOM 585 C CA . ASP A 1 76 ? 20.532 12.704 -14.575 1.00 44.62 76 ASP A CA 1
ATOM 586 C C . ASP A 1 76 ? 20.031 12.079 -13.255 1.00 44.62 76 ASP A C 1
ATOM 588 O O . ASP A 1 76 ? 19.468 12.764 -12.411 1.00 44.62 76 ASP A O 1
ATOM 592 N N . THR A 1 77 ? 20.305 10.788 -13.002 1.00 49.75 77 THR A N 1
ATOM 593 C CA . THR A 1 77 ? 20.096 10.176 -11.667 1.00 49.75 77 THR A CA 1
ATOM 594 C C . THR A 1 77 ? 21.365 10.232 -10.797 1.00 49.75 77 THR A C 1
ATOM 596 O O . THR A 1 77 ? 21.595 9.357 -9.960 1.00 49.75 77 THR A O 1
ATOM 599 N N . ALA A 1 78 ? 22.224 11.231 -11.018 1.00 47.25 78 ALA A N 1
ATOM 600 C CA . ALA A 1 78 ? 23.552 11.391 -10.414 1.00 47.25 78 ALA A CA 1
ATOM 601 C C . ALA A 1 78 ? 23.549 11.921 -8.962 1.00 47.25 78 ALA A C 1
ATOM 603 O O . ALA A 1 78 ? 24.403 12.724 -8.596 1.00 47.25 78 ALA A O 1
ATOM 604 N N . GLY A 1 79 ? 22.611 11.477 -8.121 1.00 52.03 79 GLY A N 1
ATOM 605 C CA . GLY A 1 79 ? 22.529 11.939 -6.728 1.00 52.03 79 GLY A CA 1
ATOM 606 C C . GLY A 1 79 ? 22.268 10.847 -5.700 1.00 52.03 79 GLY A C 1
ATOM 607 O O . GLY A 1 79 ? 22.947 10.808 -4.687 1.00 52.03 79 GLY A O 1
ATOM 608 N N . GLU A 1 80 ? 21.315 9.948 -5.959 1.00 58.31 80 GLU A N 1
ATOM 609 C CA . GLU A 1 80 ? 20.902 8.940 -4.973 1.00 58.31 80 GLU A CA 1
ATOM 610 C C . GLU A 1 80 ? 21.586 7.594 -5.250 1.00 58.31 80 GLU A C 1
ATOM 612 O O . GLU A 1 80 ? 21.291 6.921 -6.249 1.00 58.31 80 GLU A O 1
ATOM 617 N N . SER A 1 81 ? 22.467 7.192 -4.338 1.00 72.69 81 SER A N 1
ATOM 618 C CA . SER A 1 81 ? 23.130 5.890 -4.289 1.00 72.69 81 SER A CA 1
ATOM 619 C C . SER A 1 81 ? 22.105 4.751 -4.211 1.00 72.69 81 SER A C 1
ATOM 621 O O . SER A 1 81 ? 20.989 4.915 -3.711 1.00 72.69 81 SER A O 1
ATOM 623 N N . LEU A 1 82 ? 22.477 3.544 -4.652 1.00 71.88 82 LEU A N 1
ATOM 624 C CA . LEU A 1 82 ? 21.626 2.351 -4.504 1.00 71.88 82 LEU A CA 1
ATOM 625 C C . LEU A 1 82 ? 21.201 2.125 -3.039 1.00 71.88 82 LEU A C 1
ATOM 627 O O . LEU A 1 82 ? 20.089 1.665 -2.782 1.00 71.88 82 LEU A O 1
ATOM 631 N N . GLU A 1 83 ? 22.076 2.464 -2.092 1.00 75.06 83 GLU A N 1
ATOM 632 C CA . GLU A 1 83 ? 21.803 2.422 -0.654 1.00 75.06 83 GLU A CA 1
ATOM 633 C C . GLU A 1 83 ? 20.746 3.443 -0.225 1.00 75.06 83 GLU A C 1
ATOM 635 O O . GLU A 1 83 ? 19.812 3.067 0.476 1.00 75.06 83 GLU A O 1
ATOM 640 N N . GLU A 1 84 ? 20.810 4.684 -0.712 1.00 78.44 84 GLU A N 1
ATOM 641 C CA . GLU A 1 84 ? 19.815 5.728 -0.420 1.00 78.44 84 GLU A CA 1
ATOM 642 C C . GLU A 1 84 ? 18.431 5.343 -0.954 1.00 78.44 84 GLU A C 1
ATOM 644 O O . GLU A 1 84 ? 17.423 5.487 -0.265 1.00 78.44 84 GLU A O 1
ATOM 649 N N . ARG A 1 85 ? 18.369 4.736 -2.146 1.00 77.31 85 ARG A N 1
ATOM 650 C CA . ARG A 1 85 ? 17.108 4.223 -2.708 1.00 77.31 85 ARG A CA 1
ATOM 651 C C . ARG A 1 85 ? 16.535 3.068 -1.891 1.00 77.31 85 ARG A C 1
ATOM 653 O O . ARG A 1 85 ? 15.320 2.987 -1.719 1.00 77.31 85 ARG A O 1
ATOM 660 N N . ARG A 1 86 ? 17.391 2.165 -1.399 1.00 78.94 86 ARG A N 1
ATOM 661 C CA . ARG A 1 86 ? 16.973 1.061 -0.519 1.00 78.94 86 ARG A CA 1
ATOM 662 C C . ARG A 1 86 ? 16.487 1.580 0.830 1.00 78.94 86 ARG A C 1
ATOM 664 O O . ARG A 1 86 ? 15.442 1.122 1.283 1.00 78.94 86 ARG A O 1
ATOM 671 N N . ALA A 1 87 ? 17.198 2.538 1.424 1.00 85.62 87 ALA A N 1
ATOM 672 C CA . ALA A 1 87 ? 16.805 3.188 2.669 1.00 85.62 87 ALA A CA 1
ATOM 673 C C . ALA A 1 87 ? 15.430 3.850 2.518 1.00 85.62 87 ALA A C 1
ATOM 675 O O . ALA A 1 87 ? 14.506 3.501 3.245 1.00 85.62 87 ALA A O 1
ATOM 676 N N . LYS A 1 88 ? 15.240 4.656 1.469 1.00 86.75 88 LYS A N 1
A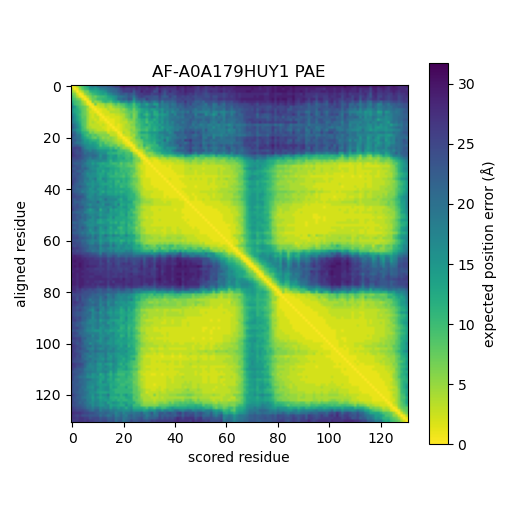TOM 677 C CA . LYS A 1 88 ? 13.959 5.302 1.161 1.00 86.75 88 LYS A CA 1
ATOM 678 C C . LYS A 1 88 ? 12.825 4.301 0.931 1.00 86.75 88 LYS A C 1
ATOM 680 O O . LYS A 1 88 ? 11.716 4.488 1.422 1.00 86.75 88 LYS A O 1
ATOM 685 N N . ALA A 1 89 ? 13.088 3.205 0.215 1.00 85.69 89 ALA A N 1
ATOM 686 C CA . ALA A 1 89 ? 12.098 2.144 0.024 1.00 85.69 89 ALA A CA 1
ATOM 687 C C . ALA A 1 89 ? 11.719 1.455 1.347 1.00 85.69 89 ALA A C 1
ATOM 689 O O . ALA A 1 89 ? 10.559 1.085 1.537 1.00 85.69 89 ALA A O 1
ATOM 690 N N . GLN A 1 90 ? 12.678 1.289 2.262 1.00 87.88 90 GLN A N 1
ATOM 691 C CA . GLN A 1 90 ? 12.434 0.750 3.596 1.00 87.88 90 GLN A CA 1
ATOM 692 C C . GLN A 1 9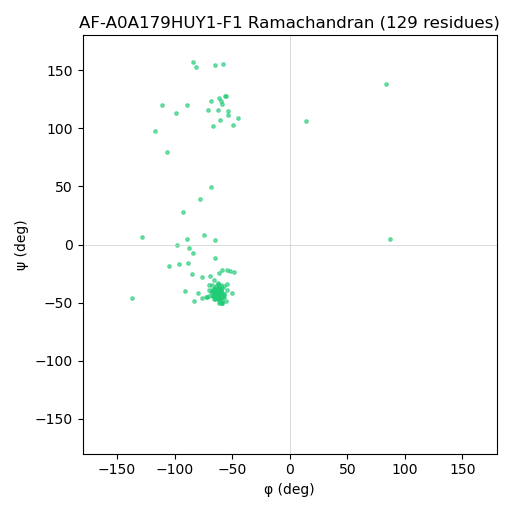0 ? 11.636 1.732 4.463 1.00 87.88 90 GLN A C 1
ATOM 694 O O . GLN A 1 90 ? 10.676 1.304 5.099 1.00 87.88 90 GLN A O 1
ATOM 699 N N . GLU A 1 91 ? 11.976 3.022 4.449 1.00 92.44 91 GLU A N 1
ATOM 700 C CA . GLU A 1 91 ? 11.248 4.071 5.174 1.00 92.44 91 GLU A CA 1
ATOM 701 C C . GLU A 1 91 ? 9.786 4.141 4.729 1.00 92.44 91 GLU A C 1
ATOM 703 O O . GLU A 1 91 ? 8.881 4.058 5.557 1.00 92.44 91 GLU A O 1
ATOM 708 N N . LEU A 1 92 ? 9.536 4.178 3.417 1.00 92.06 92 LEU A N 1
ATOM 709 C CA . LEU A 1 92 ? 8.178 4.171 2.870 1.00 92.06 92 LEU A CA 1
ATOM 710 C C . LEU A 1 92 ? 7.418 2.891 3.247 1.00 92.06 92 LEU A C 1
ATOM 712 O O . LEU A 1 92 ? 6.238 2.943 3.591 1.00 92.06 92 LEU A O 1
ATOM 716 N N . ARG A 1 93 ? 8.092 1.731 3.243 1.00 91.12 93 ARG A N 1
ATOM 717 C CA . ARG A 1 93 ? 7.487 0.468 3.689 1.00 91.12 93 ARG A CA 1
ATOM 718 C C . ARG A 1 93 ? 7.105 0.515 5.168 1.00 91.12 93 ARG A C 1
ATOM 720 O O . ARG A 1 93 ? 6.034 0.019 5.509 1.00 91.12 93 ARG A O 1
ATOM 727 N N . GLN A 1 94 ? 7.958 1.066 6.029 1.00 93.88 94 GLN A N 1
ATOM 728 C CA . GLN A 1 94 ? 7.666 1.206 7.457 1.00 93.88 94 GLN A CA 1
ATOM 729 C C . GLN A 1 94 ? 6.529 2.194 7.706 1.00 93.88 94 GLN A C 1
ATOM 731 O O . GLN A 1 94 ? 5.646 1.907 8.511 1.00 93.88 94 GLN A O 1
ATOM 736 N N . HIS A 1 95 ? 6.507 3.307 6.976 1.00 94.81 95 HIS A N 1
ATOM 737 C CA . HIS A 1 95 ? 5.432 4.290 7.054 1.00 94.81 95 HIS A CA 1
ATOM 738 C C . HIS A 1 95 ? 4.084 3.680 6.657 1.00 94.81 95 HIS A C 1
ATOM 740 O O . HIS A 1 95 ? 3.137 3.702 7.437 1.00 94.81 95 HIS A O 1
ATOM 746 N N . ALA A 1 96 ? 4.021 3.006 5.506 1.00 92.81 96 ALA A N 1
ATOM 747 C CA . ALA A 1 96 ? 2.805 2.323 5.072 1.00 92.81 96 ALA A CA 1
ATOM 748 C C . ALA A 1 96 ? 2.370 1.201 6.037 1.00 92.81 96 ALA A C 1
ATOM 750 O O . ALA A 1 96 ? 1.170 0.990 6.211 1.00 92.81 96 ALA A O 1
ATOM 751 N N . LEU A 1 97 ? 3.315 0.508 6.688 1.00 93.06 97 LEU A N 1
ATOM 752 C CA . LEU A 1 97 ? 2.999 -0.481 7.723 1.00 93.06 97 LEU A CA 1
ATOM 753 C C . LEU A 1 97 ? 2.387 0.179 8.965 1.00 93.06 97 LEU A C 1
ATOM 755 O O . LEU A 1 97 ? 1.377 -0.308 9.454 1.00 93.06 97 LEU A O 1
ATOM 759 N N . SER A 1 98 ? 2.946 1.300 9.428 1.00 95.06 98 SER A N 1
ATOM 760 C CA . SER A 1 98 ? 2.443 2.064 10.581 1.00 95.06 98 SER A CA 1
ATOM 761 C C . SER A 1 98 ? 0.982 2.502 10.402 1.00 95.06 98 SER A C 1
ATOM 763 O O . SER A 1 98 ? 0.196 2.465 11.346 1.00 95.06 98 SER A O 1
ATOM 765 N N . ILE A 1 99 ? 0.578 2.833 9.169 1.00 94.31 99 ILE A N 1
ATOM 766 C CA . ILE A 1 99 ? -0.812 3.195 8.845 1.00 94.31 99 ILE A CA 1
ATOM 767 C C . ILE A 1 99 ? -1.772 2.010 9.042 1.00 94.31 99 ILE A C 1
ATOM 769 O O . ILE A 1 99 ? -2.902 2.190 9.501 1.00 94.31 99 ILE A O 1
ATOM 773 N N . VAL A 1 100 ? -1.348 0.796 8.674 1.00 93.62 100 VAL A N 1
ATOM 774 C CA . VAL A 1 100 ? -2.208 -0.401 8.694 1.00 93.62 100 VAL A CA 1
ATOM 775 C C . VAL A 1 100 ? -2.056 -1.251 9.957 1.00 93.62 100 VAL A C 1
ATOM 777 O O . VAL A 1 100 ? -2.937 -2.062 10.231 1.00 93.62 100 VAL A O 1
ATOM 780 N N . GLU A 1 101 ? -0.986 -1.062 10.734 1.00 94.06 101 GLU A N 1
ATOM 781 C CA . GLU A 1 101 ? -0.682 -1.781 11.981 1.00 94.06 101 GLU A CA 1
ATOM 782 C C . GLU A 1 101 ? -1.852 -1.809 12.984 1.00 94.06 101 GLU A C 1
ATOM 784 O O . GLU A 1 101 ? -2.131 -2.884 13.522 1.00 94.06 101 GLU A O 1
ATOM 789 N N . PRO A 1 102 ? -2.615 -0.712 13.193 1.00 95.38 102 PRO A N 1
ATOM 790 C CA . PRO A 1 102 ? -3.758 -0.716 14.109 1.00 95.38 102 PRO A CA 1
ATOM 791 C C . PRO A 1 102 ? -4.906 -1.639 13.673 1.00 95.38 102 PRO A C 1
ATOM 793 O O . PRO A 1 102 ? -5.836 -1.879 14.445 1.00 95.38 102 PRO A O 1
ATOM 796 N N . PHE A 1 103 ? -4.876 -2.140 12.435 1.00 93.38 103 PHE A N 1
ATOM 797 C CA . PHE A 1 103 ? -5.944 -2.912 11.817 1.00 93.38 103 PHE A CA 1
ATOM 798 C C . PHE A 1 103 ? -5.436 -4.325 11.494 1.00 93.38 103 PHE A C 1
ATOM 800 O O . PHE A 1 103 ? -4.828 -4.538 10.443 1.00 93.38 103 PHE A O 1
ATOM 807 N N . PRO A 1 104 ? -5.700 -5.326 12.353 1.00 89.62 104 PRO A N 1
ATOM 808 C CA . PRO A 1 104 ? -5.054 -6.639 12.270 1.00 89.62 104 PRO A CA 1
ATOM 809 C C . PRO A 1 104 ? -5.305 -7.363 10.939 1.00 89.62 104 PRO A C 1
ATOM 811 O O . PRO A 1 104 ? -4.409 -8.024 10.418 1.00 89.62 104 PRO A O 1
ATOM 814 N N . ASP A 1 105 ? -6.492 -7.202 10.348 1.00 87.06 105 ASP A N 1
ATOM 815 C CA . ASP A 1 105 ? -6.811 -7.767 9.032 1.00 87.06 105 ASP A CA 1
ATOM 816 C C . ASP A 1 105 ? -6.064 -7.104 7.872 1.00 87.06 105 ASP A C 1
ATOM 818 O O . ASP A 1 105 ? -5.867 -7.749 6.845 1.00 87.06 105 ASP A O 1
ATOM 822 N N . LEU A 1 106 ? -5.668 -5.836 8.002 1.00 91.25 106 LEU A N 1
ATOM 823 C CA . LEU A 1 106 ? -4.843 -5.156 7.003 1.00 91.25 106 LEU A CA 1
ATOM 824 C C . LEU A 1 106 ? -3.368 -5.495 7.228 1.00 91.25 106 LEU A C 1
ATOM 826 O O . LEU A 1 106 ? -2.694 -5.936 6.303 1.00 91.25 106 LEU A O 1
ATOM 830 N N . ALA A 1 107 ? -2.887 -5.392 8.469 1.00 93.06 107 ALA A N 1
ATOM 831 C CA . ALA A 1 107 ? -1.506 -5.697 8.833 1.00 93.06 107 ALA A CA 1
ATOM 832 C C . ALA A 1 107 ? -1.090 -7.131 8.452 1.00 93.06 107 ALA A C 1
ATOM 834 O O . ALA A 1 107 ? -0.012 -7.327 7.891 1.00 93.06 107 ALA A O 1
ATOM 835 N N . ARG A 1 108 ? -1.961 -8.128 8.686 1.00 91.50 108 ARG A N 1
ATOM 836 C CA . ARG A 1 108 ? -1.715 -9.537 8.314 1.00 91.50 108 ARG A CA 1
ATOM 837 C C . ARG A 1 108 ? -1.435 -9.702 6.822 1.00 91.50 108 ARG A C 1
ATOM 839 O O . ARG A 1 108 ? -0.571 -10.479 6.428 1.00 91.50 108 ARG A O 1
ATOM 846 N N . ASP A 1 109 ? -2.202 -8.996 6.006 1.00 91.06 109 ASP A N 1
ATOM 847 C 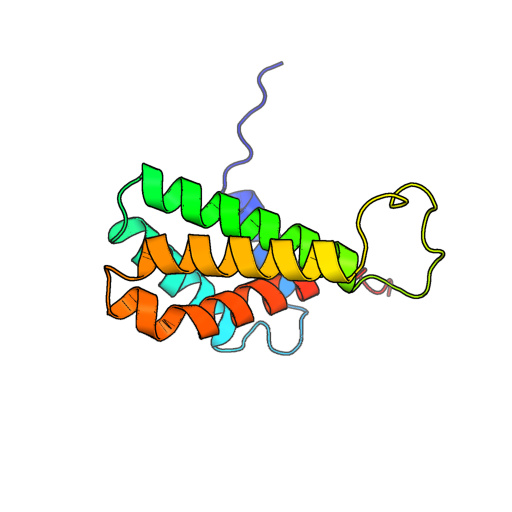CA . ASP A 1 109 ? -2.258 -9.169 4.558 1.00 91.06 109 ASP A CA 1
ATOM 848 C C . ASP A 1 109 ? -1.366 -8.146 3.811 1.00 91.06 109 ASP A C 1
ATOM 850 O O . ASP A 1 109 ? -1.246 -8.184 2.583 1.00 91.06 109 ASP A O 1
ATOM 854 N N . PHE A 1 110 ? -0.680 -7.260 4.543 1.00 90.94 110 PHE A N 1
ATOM 855 C CA . PHE A 1 110 ? 0.074 -6.130 3.998 1.00 90.94 110 PHE A CA 1
ATOM 856 C C . PHE A 1 110 ? 1.268 -6.529 3.117 1.00 90.94 110 PHE A C 1
ATOM 858 O O . PHE A 1 110 ? 1.487 -5.924 2.068 1.00 90.94 110 PHE A O 1
ATOM 865 N N . ASP A 1 111 ? 2.037 -7.558 3.486 1.00 88.75 111 ASP A N 1
ATOM 866 C CA . ASP A 1 111 ? 3.178 -7.993 2.663 1.00 88.75 111 ASP A CA 1
ATOM 867 C C . ASP A 1 111 ? 2.710 -8.590 1.323 1.00 88.75 111 ASP A C 1
ATOM 869 O O . ASP A 1 111 ? 3.252 -8.260 0.261 1.00 88.75 111 ASP A O 1
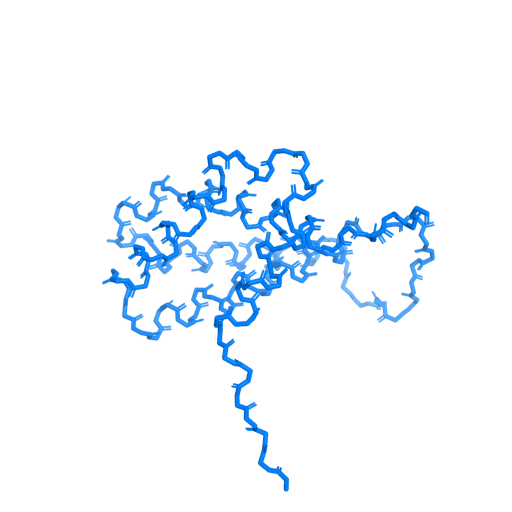ATOM 873 N N . ARG A 1 112 ? 1.612 -9.363 1.351 1.00 87.81 112 ARG A N 1
ATOM 874 C CA . ARG A 1 112 ? 0.941 -9.866 0.143 1.00 87.81 112 ARG A CA 1
ATOM 875 C C . ARG A 1 112 ? 0.422 -8.709 -0.713 1.00 87.81 112 ARG A C 1
ATOM 877 O O . ARG A 1 112 ? 0.552 -8.757 -1.935 1.00 87.81 112 ARG A O 1
ATOM 884 N N . PHE A 1 113 ? -0.100 -7.651 -0.091 1.00 88.25 113 PHE A N 1
ATOM 885 C CA . PHE A 1 113 ? -0.534 -6.440 -0.791 1.00 88.25 113 PHE A CA 1
ATOM 886 C C . PHE A 1 113 ? 0.629 -5.727 -1.482 1.00 88.25 113 PHE A C 1
ATOM 888 O O . PHE A 1 113 ? 0.532 -5.431 -2.669 1.00 88.25 113 PHE A O 1
ATOM 895 N N . GLN A 1 114 ? 1.772 -5.548 -0.814 1.00 86.38 114 GLN A N 1
ATOM 896 C CA . GLN A 1 114 ? 2.960 -4.970 -1.452 1.00 86.38 114 GLN A CA 1
ATOM 897 C C . GLN A 1 114 ? 3.483 -5.815 -2.619 1.00 86.38 114 GLN A C 1
ATOM 899 O O . GLN A 1 114 ? 3.899 -5.272 -3.643 1.00 86.38 114 GLN A O 1
ATOM 904 N N . ALA A 1 115 ? 3.487 -7.143 -2.481 1.00 84.69 115 ALA A N 1
ATOM 905 C CA . ALA A 1 115 ? 3.869 -8.044 -3.564 1.00 84.69 115 ALA A CA 1
ATOM 906 C C . ALA A 1 115 ? 2.917 -7.922 -4.766 1.00 84.69 115 ALA A C 1
ATOM 908 O O . ALA A 1 115 ? 3.386 -7.800 -5.897 1.00 84.69 115 ALA A O 1
ATOM 909 N N . ALA A 1 116 ? 1.605 -7.866 -4.524 1.00 83.50 116 ALA A N 1
ATOM 910 C CA . ALA A 1 116 ? 0.608 -7.659 -5.569 1.00 83.50 116 ALA A CA 1
ATOM 911 C C . ALA A 1 116 ? 0.760 -6.286 -6.253 1.00 83.50 116 ALA A C 1
ATOM 913 O O . ALA A 1 116 ? 0.761 -6.226 -7.481 1.00 83.50 116 ALA A O 1
ATOM 914 N N . CYS A 1 117 ? 0.981 -5.204 -5.491 1.00 82.75 117 CYS A N 1
ATOM 915 C CA . CYS A 1 117 ? 1.263 -3.867 -6.032 1.00 82.75 117 CYS A CA 1
ATOM 916 C C . CYS A 1 117 ? 2.493 -3.872 -6.949 1.00 82.75 117 CYS A C 1
ATOM 918 O O . CYS A 1 117 ? 2.450 -3.304 -8.038 1.00 82.75 117 CYS A O 1
ATOM 920 N N . ARG A 1 118 ? 3.581 -4.537 -6.532 1.00 80.75 118 ARG A N 1
ATOM 921 C CA . ARG A 1 118 ? 4.805 -4.681 -7.339 1.00 80.75 118 ARG A CA 1
ATOM 922 C C . ARG A 1 118 ? 4.544 -5.387 -8.656 1.00 80.75 118 ARG A C 1
ATOM 924 O O . ARG A 1 118 ? 4.948 -4.885 -9.700 1.00 80.75 118 ARG A O 1
ATOM 931 N N . SER A 1 119 ? 3.882 -6.539 -8.604 1.00 77.50 119 SER A N 1
ATOM 932 C CA . SER A 1 119 ? 3.579 -7.328 -9.798 1.00 77.50 119 SER A CA 1
ATOM 933 C C . SER A 1 119 ? 2.660 -6.570 -10.754 1.00 77.50 119 SER A C 1
ATOM 935 O O . SER A 1 119 ? 2.929 -6.542 -11.953 1.00 77.50 119 SER A O 1
ATOM 937 N N . ALA A 1 120 ? 1.631 -5.897 -10.229 1.00 76.50 120 ALA A N 1
ATOM 938 C CA . ALA A 1 120 ? 0.738 -5.057 -11.022 1.00 76.50 120 ALA A CA 1
ATOM 939 C C . ALA A 1 120 ? 1.499 -3.899 -11.689 1.00 76.50 120 ALA A C 1
ATOM 941 O O . ALA A 1 120 ? 1.355 -3.674 -12.885 1.00 76.50 120 ALA A O 1
ATOM 942 N N . TRP A 1 121 ? 2.378 -3.201 -10.968 1.00 75.94 121 TRP A N 1
ATOM 943 C CA . TRP A 1 121 ? 3.183 -2.131 -11.566 1.00 75.94 121 TRP A CA 1
ATOM 944 C C . TRP A 1 121 ? 4.197 -2.615 -12.597 1.00 75.94 121 TRP A C 1
ATOM 946 O O . TRP A 1 121 ? 4.330 -2.003 -13.657 1.00 75.94 121 TRP A O 1
ATOM 956 N N . ALA A 1 122 ? 4.872 -3.733 -12.337 1.00 74.19 122 ALA A N 1
ATOM 957 C CA . ALA A 1 122 ? 5.790 -4.336 -13.298 1.00 74.19 122 ALA A CA 1
ATOM 958 C C . ALA A 1 122 ? 5.075 -4.747 -14.596 1.00 74.19 122 ALA A C 1
ATOM 960 O O . ALA A 1 122 ? 5.634 -4.615 -15.684 1.00 74.19 122 ALA A O 1
ATOM 961 N N . ALA A 1 123 ? 3.832 -5.216 -14.487 1.00 70.75 123 ALA A N 1
ATOM 962 C CA . ALA A 1 123 ? 3.004 -5.559 -15.630 1.00 70.75 123 ALA A CA 1
ATOM 963 C C . ALA A 1 123 ? 2.541 -4.320 -16.425 1.00 70.75 123 ALA A C 1
ATOM 965 O O . ALA A 1 123 ? 2.592 -4.361 -17.652 1.00 70.75 123 ALA A O 1
ATOM 966 N N . MET A 1 124 ? 2.181 -3.210 -15.760 1.00 68.44 124 MET A N 1
ATOM 967 C CA . MET A 1 124 ? 1.799 -1.946 -16.426 1.00 68.44 124 MET A CA 1
ATOM 968 C C . MET A 1 124 ? 2.965 -1.326 -17.196 1.00 68.44 124 MET A C 1
ATOM 970 O O . MET A 1 124 ? 2.778 -0.782 -18.279 1.00 68.44 124 MET A O 1
ATOM 974 N N . ASN A 1 125 ? 4.174 -1.421 -16.641 1.00 66.69 125 ASN A N 1
ATOM 975 C CA . ASN A 1 125 ? 5.371 -0.827 -17.233 1.00 66.69 125 ASN A CA 1
ATOM 976 C C . ASN A 1 125 ? 6.099 -1.761 -18.204 1.00 66.69 125 ASN A C 1
ATOM 978 O O . ASN A 1 125 ? 7.169 -1.411 -18.710 1.00 66.69 125 ASN A O 1
ATOM 982 N N . ARG A 1 126 ? 5.548 -2.948 -18.488 1.00 63.47 126 ARG A N 1
ATOM 983 C CA . ARG A 1 126 ? 6.111 -3.823 -19.510 1.00 63.47 126 ARG A CA 1
ATOM 984 C C . ARG A 1 126 ? 5.894 -3.163 -20.876 1.00 63.47 126 ARG A C 1
ATOM 986 O O . ARG A 1 126 ? 4.747 -2.892 -21.226 1.00 63.47 126 ARG A O 1
ATOM 993 N N . PRO A 1 127 ? 6.948 -2.925 -21.677 1.00 56.09 127 PRO A N 1
ATOM 994 C CA . PRO A 1 127 ? 6.758 -2.401 -23.020 1.00 56.09 127 PRO A CA 1
ATOM 995 C C . PRO A 1 127 ? 5.903 -3.395 -23.805 1.00 56.09 127 PRO A C 1
ATOM 997 O O . PRO A 1 127 ? 6.248 -4.577 -23.895 1.00 56.09 127 PRO A O 1
ATOM 1000 N N . SER A 1 128 ? 4.776 -2.925 -24.340 1.00 51.12 128 SER A N 1
ATOM 1001 C CA . SER A 1 128 ? 3.900 -3.713 -25.199 1.00 51.12 128 SER A CA 1
ATOM 1002 C C . SER A 1 128 ? 4.747 -4.285 -26.330 1.00 51.12 128 SER A C 1
ATOM 1004 O O . SER A 1 128 ? 5.262 -3.539 -27.165 1.00 51.12 128 SER A O 1
ATOM 1006 N N . ALA A 1 129 ? 4.949 -5.603 -26.337 1.00 45.34 129 ALA A N 1
ATOM 1007 C CA . ALA A 1 129 ? 5.636 -6.265 -27.432 1.00 45.34 129 ALA A CA 1
ATOM 1008 C C . ALA A 1 129 ? 4.818 -5.999 -28.702 1.00 45.34 129 ALA A C 1
ATOM 1010 O O . ALA A 1 129 ? 3.711 -6.519 -28.844 1.00 45.34 129 ALA A O 1
ATOM 1011 N N . LYS A 1 130 ? 5.335 -5.131 -29.582 1.00 41.44 130 LYS A N 1
ATOM 1012 C CA . LYS A 1 130 ? 4.784 -4.922 -30.923 1.00 41.44 130 LYS A CA 1
ATOM 1013 C C . LYS A 1 130 ? 4.694 -6.294 -31.596 1.00 41.44 130 LYS A C 1
ATOM 1015 O O . LYS A 1 130 ? 5.724 -6.938 -31.786 1.00 41.44 130 LYS A O 1
ATOM 1020 N N . LYS A 1 131 ? 3.468 -6.739 -31.876 1.00 37.34 131 LYS A N 1
ATOM 1021 C CA . LYS A 1 131 ? 3.206 -7.779 -32.875 1.00 37.34 131 LYS A CA 1
ATOM 1022 C C . LYS A 1 131 ? 3.372 -7.184 -34.264 1.00 37.34 131 LYS A C 1
ATOM 1024 O O . LYS A 1 131 ? 2.996 -6.000 -34.426 1.00 37.34 131 LYS A O 1
#

pLDDT: mean 71.65, std 19.62, range [32.78, 95.38]

Sequence (131 aa):
MSQEPESGSKRAAEFNEAMLGVPGYADDSMFFLVRYGERAKHTLRRCDWDDLQSTINQMSELWVKAGGGGGEQTPDTAGESLEERRAKAQELRQHALSIVEPFPDLARDFDRFQAACRSAWAAMNRPSAKK

Mean predicted aligned error: 12.0 Å

Radius of gyration: 16.54 Å; Cα contacts (8 Å, |Δi|>4): 61; chains: 1; bounding box: 37×39×47 Å

Solvent-accessible surface area (backbone atoms only — not comparable to full-atom values): 7857 Å² total; per-residue (Å²): 132,84,80,71,76,80,51,68,66,55,59,51,47,53,52,53,59,73,33,74,78,42,91,69,48,92,33,72,52,49,62,45,42,54,52,51,50,53,48,46,58,73,71,42,55,73,69,56,38,54,50,42,52,52,37,52,51,57,47,47,55,53,50,50,76,72,66,71,68,103,61,78,84,62,78,85,64,78,78,70,49,76,65,54,53,50,49,52,47,49,52,41,51,51,52,46,43,63,71,30,53,89,38,64,80,48,43,74,46,42,67,61,44,54,52,32,53,49,52,53,50,55,59,71,68,47,78,78,78,83,126